Protein AF-A0A1B3NDM8-F1 (afdb_monomer_lite)

Secondary structure (DSSP, 8-state):
----------S-----------GGGGGS--EEEE-TTSSS-EEEEE--SSSS------STTSSS---SEEEEESSHHHHHHHHHHHHHHHHHTT--

Sequence (96 aa):
MTDATPGNKSPEEIEMTPIEVPAILLDMTFAVEYNPNCPSPWLVRMPGAKAVIDHKSYVAKAPFLTEDALGFGRTLAQAATNAIARRNELRSQKSA

Foldseek 3Di:
DDDDDPDDDDPPDPPPDDADDDPVCVVFDWDWAADPVDCQGIKIWGQALHNDFPPDDCPPPDPDHTRTQIATHPGNNRRVVSSVVSRVVRVVVVVD

Radius of gyration: 19.15 Å; chains: 1; bounding box: 41×32×72 Å

Structure (mmCIF, N/CA/C/O backbone):
data_AF-A0A1B3NDM8-F1
#
_entry.id   AF-A0A1B3NDM8-F1
#
loop_
_atom_site.group_PDB
_atom_site.id
_atom_site.type_symbol
_atom_site.label_atom_id
_atom_site.label_alt_id
_atom_site.label_comp_id
_atom_site.label_asym_id
_atom_site.label_entity_id
_atom_site.label_seq_id
_atom_site.pdbx_PDB_ins_code
_atom_site.Cartn_x
_atom_site.Cartn_y
_atom_site.Cartn_z
_atom_site.occupancy
_atom_site.B_iso_or_equiv
_atom_site.auth_seq_id
_atom_site.auth_comp_id
_atom_site.auth_asym_id
_atom_site.auth_atom_id
_atom_site.pdbx_PDB_model_num
ATOM 1 N N . MET A 1 1 ? 29.011 3.855 -50.016 1.00 43.81 1 MET A N 1
ATOM 2 C CA . MET A 1 1 ? 28.784 4.454 -48.686 1.00 43.81 1 MET A CA 1
ATOM 3 C C . MET A 1 1 ? 27.399 4.018 -48.248 1.00 43.81 1 MET A C 1
ATOM 5 O O . MET A 1 1 ? 26.425 4.578 -48.723 1.00 43.81 1 MET A O 1
ATOM 9 N N . THR A 1 2 ? 27.312 2.911 -47.515 1.00 43.81 2 THR A N 1
ATOM 10 C CA . THR A 1 2 ? 26.039 2.306 -47.103 1.00 43.81 2 THR A CA 1
ATOM 11 C C . THR A 1 2 ? 25.617 2.870 -45.759 1.00 43.81 2 THR A C 1
ATOM 13 O O . THR A 1 2 ? 26.374 2.818 -44.791 1.00 43.81 2 THR A O 1
ATOM 16 N N . ASP A 1 3 ? 24.418 3.431 -45.774 1.00 42.91 3 ASP A N 1
ATOM 17 C CA . ASP A 1 3 ? 23.679 4.021 -44.670 1.00 42.91 3 ASP A CA 1
ATOM 18 C C . ASP A 1 3 ? 23.412 2.965 -43.583 1.00 42.91 3 ASP A C 1
ATOM 20 O O . ASP A 1 3 ? 22.906 1.879 -43.875 1.00 42.91 3 ASP A O 1
ATOM 24 N N . ALA A 1 4 ? 23.805 3.243 -42.340 1.00 45.50 4 ALA A N 1
ATOM 25 C CA . ALA A 1 4 ? 23.597 2.351 -41.205 1.00 45.50 4 ALA A CA 1
ATOM 26 C C . ALA A 1 4 ? 22.329 2.785 -40.461 1.00 45.50 4 ALA A C 1
ATOM 28 O O . ALA A 1 4 ? 22.360 3.672 -39.610 1.00 45.50 4 ALA A O 1
ATOM 29 N N . THR A 1 5 ? 21.199 2.161 -40.789 1.00 54.72 5 THR A N 1
ATOM 30 C CA . THR A 1 5 ? 19.952 2.315 -40.032 1.00 54.72 5 THR A CA 1
ATOM 31 C C . THR A 1 5 ? 20.123 1.710 -38.627 1.00 54.72 5 THR A C 1
ATOM 33 O O . THR A 1 5 ? 20.537 0.552 -38.526 1.00 54.72 5 THR A O 1
ATOM 36 N N . PRO A 1 6 ? 19.809 2.428 -37.530 1.00 51.34 6 PRO A N 1
ATOM 37 C CA . PRO A 1 6 ? 19.855 1.856 -36.189 1.00 51.34 6 PRO A CA 1
ATOM 38 C C . PRO A 1 6 ? 18.781 0.775 -36.060 1.00 51.34 6 PRO A C 1
ATOM 40 O O . PRO A 1 6 ? 17.601 1.027 -36.302 1.00 51.34 6 PRO A O 1
ATOM 43 N N . GLY A 1 7 ? 19.204 -0.436 -35.699 1.00 50.19 7 GLY A N 1
ATOM 44 C CA . GLY A 1 7 ? 18.326 -1.585 -35.531 1.00 50.19 7 GLY A CA 1
ATOM 45 C C . GLY A 1 7 ? 17.240 -1.321 -34.492 1.00 50.19 7 GLY A C 1
ATOM 46 O O . GLY A 1 7 ? 17.520 -1.216 -33.297 1.00 50.19 7 GLY A O 1
ATOM 47 N N . ASN A 1 8 ? 15.992 -1.269 -34.954 1.00 54.62 8 ASN A N 1
ATOM 48 C CA . ASN A 1 8 ? 14.828 -1.476 -34.104 1.00 54.62 8 ASN A CA 1
ATOM 49 C C . ASN A 1 8 ? 14.917 -2.894 -33.533 1.00 54.62 8 ASN A C 1
ATOM 51 O O . ASN A 1 8 ? 14.802 -3.871 -34.272 1.00 54.62 8 ASN A O 1
ATOM 55 N N . LYS A 1 9 ? 15.140 -3.010 -32.222 1.00 50.47 9 LYS A N 1
ATOM 56 C CA . LYS A 1 9 ? 14.984 -4.285 -31.518 1.00 50.47 9 LYS A CA 1
ATOM 57 C C . LYS A 1 9 ? 13.504 -4.679 -31.559 1.00 50.47 9 LYS A C 1
ATOM 59 O O . LYS A 1 9 ? 12.639 -3.859 -31.252 1.00 50.47 9 LYS A O 1
ATOM 64 N N . SER A 1 10 ? 13.232 -5.907 -31.983 1.00 54.91 10 SER A N 1
ATOM 65 C CA . SER A 1 10 ? 11.905 -6.521 -32.002 1.00 54.91 10 SER A CA 1
ATOM 66 C C . SER A 1 10 ? 11.323 -6.640 -30.579 1.00 54.91 10 SER A C 1
ATOM 68 O O . SER A 1 10 ? 12.080 -6.795 -29.621 1.00 54.91 10 SER A O 1
ATOM 70 N N . PRO A 1 11 ? 9.988 -6.568 -30.410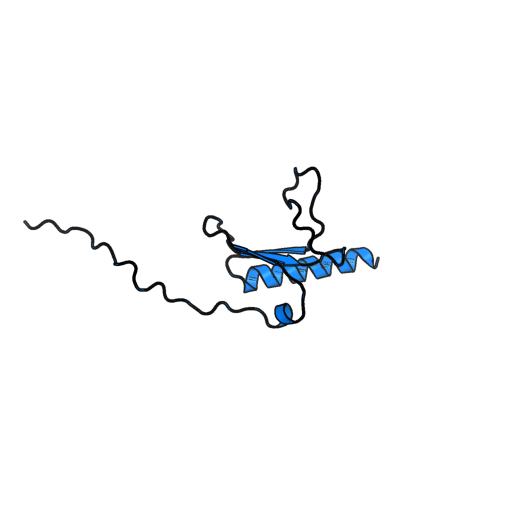 1.00 56.12 11 PRO A N 1
ATOM 71 C CA . PRO A 1 11 ? 9.320 -6.495 -29.103 1.00 56.12 11 PRO A CA 1
ATOM 72 C C . PRO A 1 11 ? 9.224 -7.827 -28.323 1.00 56.12 11 PRO A C 1
ATOM 74 O O . PRO A 1 11 ? 8.431 -7.920 -27.391 1.00 56.12 11 PRO A O 1
ATOM 77 N N . GLU A 1 12 ? 9.987 -8.863 -28.678 1.00 59.62 12 GLU A N 1
ATOM 78 C CA . GLU A 1 12 ? 9.671 -10.251 -28.287 1.00 59.62 12 GLU A CA 1
ATOM 79 C C . GLU A 1 12 ? 10.350 -10.800 -27.022 1.00 59.62 12 GLU A C 1
ATOM 81 O O . GLU A 1 12 ? 10.052 -11.923 -26.635 1.00 59.62 12 GLU A O 1
ATOM 86 N N . GLU A 1 13 ? 11.171 -10.041 -26.295 1.00 52.81 13 GLU A N 1
ATOM 87 C CA . GLU A 1 13 ? 11.797 -10.556 -25.062 1.00 52.81 13 GLU A CA 1
ATOM 88 C C . GLU A 1 13 ? 11.722 -9.537 -23.922 1.00 52.81 13 GLU A C 1
ATOM 90 O O . GLU A 1 13 ? 12.725 -9.012 -23.440 1.00 52.81 13 GLU A O 1
ATOM 95 N N . ILE A 1 14 ? 10.504 -9.241 -23.461 1.00 57.78 14 ILE A N 1
ATOM 96 C CA . ILE A 1 14 ? 10.348 -8.736 -22.094 1.00 57.78 14 ILE A CA 1
ATOM 97 C C . ILE A 1 14 ? 10.487 -9.955 -21.185 1.00 57.78 14 ILE A C 1
ATOM 99 O O . ILE A 1 14 ? 9.530 -10.697 -20.973 1.00 57.78 14 ILE A O 1
ATOM 103 N N . GLU A 1 15 ? 11.698 -10.183 -20.687 1.00 56.50 15 GLU A N 1
ATOM 104 C CA . GLU A 1 15 ? 11.982 -11.170 -19.650 1.00 56.50 15 GLU A CA 1
ATOM 105 C C . GLU A 1 15 ? 11.081 -10.875 -18.435 1.00 56.50 15 GLU A C 1
ATOM 107 O O . GLU A 1 15 ? 11.306 -9.931 -17.671 1.00 56.50 15 GLU A O 1
ATOM 112 N N . MET A 1 16 ? 9.988 -11.635 -18.295 1.00 53.06 16 MET A N 1
ATOM 113 C CA . MET A 1 16 ? 9.065 -11.520 -17.166 1.00 53.06 16 MET A CA 1
ATOM 114 C C . MET A 1 16 ? 9.751 -12.074 -15.920 1.00 53.06 16 MET A C 1
ATOM 116 O O . MET A 1 16 ? 9.607 -13.244 -15.570 1.00 53.06 16 MET A O 1
ATOM 120 N N . THR 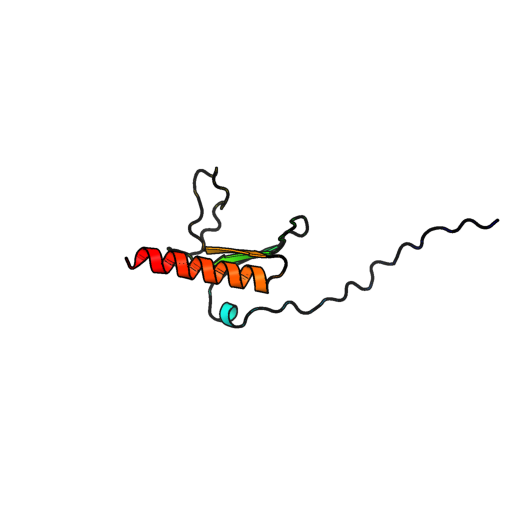A 1 17 ? 10.515 -11.219 -15.247 1.00 57.66 17 THR A N 1
ATOM 121 C CA . THR A 1 17 ? 11.047 -11.523 -13.920 1.00 57.66 17 THR A CA 1
ATOM 122 C C . THR A 1 17 ? 9.880 -11.767 -12.954 1.00 57.66 17 THR A C 1
ATOM 124 O O . THR A 1 17 ? 8.950 -10.953 -12.896 1.00 57.66 17 THR A O 1
ATOM 127 N N . PRO A 1 18 ? 9.874 -12.891 -12.209 1.00 68.38 18 PRO A N 1
ATOM 128 C CA . PRO A 1 18 ? 8.850 -13.151 -11.209 1.00 68.38 18 PRO A CA 1
ATOM 129 C C . PRO A 1 18 ? 8.781 -11.998 -10.210 1.00 68.38 18 PRO A C 1
ATOM 131 O O . PRO A 1 18 ? 9.793 -11.580 -9.648 1.00 68.38 18 PRO A O 1
ATOM 134 N N . ILE A 1 19 ? 7.579 -11.474 -9.986 1.00 68.44 19 ILE A N 1
ATOM 135 C CA . ILE A 1 19 ? 7.374 -10.427 -8.990 1.00 68.44 19 ILE A CA 1
ATOM 136 C C . ILE A 1 19 ? 7.461 -11.079 -7.613 1.00 68.44 19 ILE A C 1
ATOM 138 O O . ILE A 1 19 ? 6.603 -11.879 -7.241 1.00 68.44 19 ILE A O 1
ATOM 142 N N . GLU A 1 20 ? 8.480 -10.715 -6.841 1.00 73.75 20 GLU A N 1
ATOM 143 C CA . GLU A 1 20 ? 8.579 -11.134 -5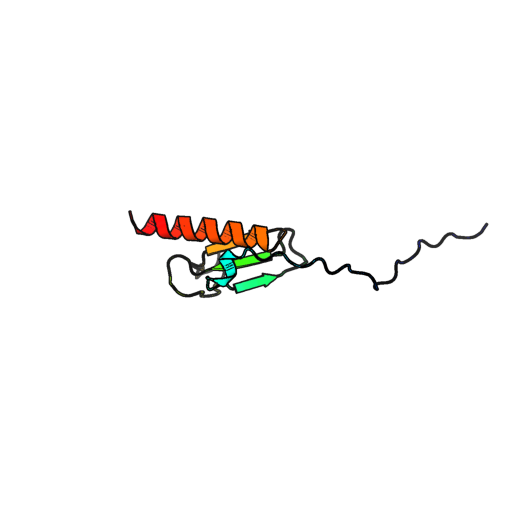.447 1.00 73.75 20 GLU A CA 1
ATOM 144 C C . GLU A 1 20 ? 7.485 -10.457 -4.613 1.00 73.75 20 GLU A C 1
ATOM 146 O O . GLU A 1 20 ? 7.471 -9.237 -4.412 1.00 73.75 20 GLU A O 1
ATOM 151 N N . VAL A 1 21 ? 6.552 -11.272 -4.125 1.00 72.31 21 VAL A N 1
ATOM 152 C CA . VAL A 1 21 ? 5.515 -10.865 -3.177 1.00 72.31 21 VAL A CA 1
ATOM 153 C C . VAL A 1 21 ? 6.006 -11.230 -1.776 1.00 72.31 21 VAL A C 1
ATOM 155 O O . VAL A 1 21 ? 6.237 -12.412 -1.513 1.00 72.31 21 VAL A O 1
ATOM 158 N N . PRO A 1 22 ? 6.159 -10.267 -0.850 1.00 76.50 22 PRO A N 1
ATOM 159 C CA . PRO A 1 22 ? 6.488 -10.594 0.531 1.00 76.50 22 PRO A CA 1
ATOM 160 C C . PRO A 1 22 ? 5.446 -11.552 1.116 1.00 76.50 22 PRO A C 1
ATOM 162 O O . PRO A 1 22 ? 4.257 -11.241 1.084 1.00 76.50 22 PRO A O 1
ATOM 165 N N . ALA A 1 23 ? 5.877 -12.687 1.677 1.00 81.56 23 ALA A N 1
ATOM 166 C CA . ALA A 1 23 ? 4.974 -13.728 2.188 1.00 81.56 23 ALA A CA 1
ATOM 167 C C . ALA A 1 23 ? 3.942 -13.188 3.194 1.00 81.56 23 ALA A C 1
ATOM 169 O O . ALA A 1 23 ? 2.792 -13.608 3.193 1.00 81.56 23 ALA A O 1
ATOM 170 N N . ILE A 1 24 ? 4.331 -12.180 3.977 1.00 77.62 24 ILE A N 1
ATOM 171 C CA . ILE A 1 24 ? 3.468 -11.481 4.936 1.00 77.62 24 ILE A CA 1
ATOM 172 C C . ILE A 1 24 ? 2.230 -10.823 4.301 1.00 77.62 24 ILE A C 1
ATOM 174 O O . ILE A 1 24 ? 1.235 -10.614 4.989 1.00 77.62 24 ILE A O 1
ATOM 178 N N . LEU A 1 25 ? 2.260 -10.495 3.004 1.00 80.19 25 LEU A N 1
ATOM 179 C CA . LEU A 1 25 ? 1.079 -9.982 2.310 1.00 80.19 25 LEU A CA 1
ATOM 180 C C . LEU A 1 25 ? -0.022 -11.036 2.191 1.00 80.19 25 LEU A C 1
ATOM 182 O O . LEU A 1 25 ? -1.190 -10.667 2.190 1.00 80.19 25 LEU A O 1
ATOM 186 N N . LEU A 1 26 ? 0.329 -12.323 2.114 1.00 84.62 26 LEU A N 1
ATOM 187 C CA . LEU A 1 26 ? -0.635 -13.412 1.928 1.00 84.62 26 LEU A CA 1
ATOM 188 C C . LEU A 1 26 ? -1.587 -13.564 3.124 1.00 84.62 26 LEU A C 1
ATOM 190 O O . LEU A 1 26 ? -2.710 -14.028 2.954 1.00 84.62 26 LEU A O 1
ATOM 194 N N . ASP A 1 27 ? -1.168 -13.100 4.303 1.00 86.94 27 ASP A N 1
ATOM 195 C CA . ASP A 1 27 ? -1.965 -13.115 5.534 1.00 86.94 27 ASP A CA 1
ATOM 196 C C . ASP A 1 27 ? -2.754 -11.812 5.756 1.00 86.94 27 ASP A C 1
ATOM 198 O O . ASP A 1 27 ? -3.369 -11.605 6.806 1.00 86.94 27 ASP A O 1
ATOM 202 N N . MET A 1 28 ? -2.711 -10.879 4.800 1.00 87.38 28 MET A N 1
ATOM 203 C CA . MET A 1 28 ? -3.298 -9.551 4.938 1.00 87.38 28 MET A CA 1
ATOM 204 C C . MET A 1 28 ? -4.295 -9.254 3.824 1.00 87.38 28 MET A C 1
ATOM 206 O O . MET A 1 28 ? -4.177 -9.708 2.693 1.00 87.38 28 MET A O 1
ATOM 210 N N . THR A 1 29 ? -5.280 -8.413 4.133 1.00 90.25 29 THR A N 1
ATOM 211 C CA . THR A 1 29 ? -6.104 -7.778 3.104 1.00 90.25 29 THR A CA 1
ATOM 212 C C . THR A 1 29 ? -5.347 -6.579 2.549 1.00 90.25 29 THR A C 1
ATOM 214 O O . THR A 1 29 ? -4.959 -5.688 3.307 1.00 90.25 29 THR A O 1
ATOM 217 N N . PHE A 1 30 ? -5.144 -6.549 1.236 1.00 93.25 30 PHE A N 1
ATOM 218 C CA . PHE A 1 30 ? -4.499 -5.440 0.545 1.00 93.25 30 PHE A CA 1
ATOM 219 C C . PHE A 1 30 ? -5.074 -5.270 -0.864 1.00 93.25 30 PHE A C 1
ATOM 221 O O . PHE A 1 30 ? -5.640 -6.199 -1.436 1.00 93.25 30 PHE A O 1
ATOM 228 N N . ALA A 1 31 ? -4.904 -4.076 -1.420 1.00 93.31 31 ALA A N 1
ATOM 229 C CA . ALA A 1 31 ? -5.122 -3.784 -2.828 1.00 93.31 31 ALA A CA 1
ATOM 230 C C . ALA A 1 31 ? -3.801 -3.342 -3.464 1.00 93.31 31 ALA A C 1
ATOM 232 O O . ALA A 1 31 ? -2.964 -2.719 -2.803 1.00 93.31 31 ALA A O 1
ATOM 233 N N . VAL A 1 32 ? -3.618 -3.663 -4.744 1.00 93.50 32 VAL A N 1
ATOM 234 C CA . VAL A 1 32 ? -2.450 -3.252 -5.531 1.00 93.50 32 VAL A CA 1
ATOM 235 C C . VAL A 1 32 ? -2.919 -2.418 -6.708 1.00 93.50 32 VAL A C 1
ATOM 237 O O . VAL A 1 32 ? -3.835 -2.808 -7.428 1.00 93.50 32 VAL A O 1
ATOM 240 N N . GLU A 1 33 ? -2.260 -1.288 -6.917 1.00 93.81 33 GLU A N 1
ATOM 241 C CA . GLU A 1 33 ? -2.425 -0.439 -8.088 1.00 93.81 33 GLU A CA 1
ATOM 242 C C . GLU A 1 33 ? -1.064 -0.296 -8.784 1.00 93.81 33 GLU A C 1
ATOM 244 O O . GLU A 1 33 ? -0.026 -0.165 -8.126 1.00 93.81 33 GLU A O 1
ATOM 249 N N . TYR A 1 34 ? -1.062 -0.345 -10.119 1.00 94.06 34 TYR A N 1
ATOM 250 C CA . TYR A 1 34 ? 0.147 -0.232 -10.932 1.00 94.06 34 TYR A CA 1
ATOM 251 C C . TYR A 1 34 ? -0.004 0.873 -11.980 1.00 94.06 34 TYR A C 1
ATOM 253 O O . TYR A 1 34 ? -0.953 0.867 -12.763 1.00 94.06 34 TYR A O 1
ATOM 261 N N . ASN A 1 35 ? 0.946 1.808 -12.013 1.00 93.19 35 ASN A N 1
ATOM 262 C CA . ASN A 1 35 ? 1.016 2.867 -13.016 1.00 93.19 35 ASN A CA 1
ATOM 263 C C . ASN A 1 35 ? 2.434 2.952 -13.612 1.00 93.19 35 ASN A C 1
ATOM 265 O O . ASN A 1 35 ? 3.308 3.558 -12.987 1.00 93.19 35 ASN A O 1
ATOM 269 N N . PRO A 1 36 ? 2.672 2.429 -14.829 1.00 91.44 36 PRO A N 1
ATOM 270 C CA . PRO A 1 36 ? 4.008 2.383 -15.429 1.00 91.44 36 PRO A CA 1
ATOM 271 C C . PRO A 1 36 ? 4.592 3.768 -15.744 1.00 91.44 36 PRO A C 1
ATOM 273 O O . PRO A 1 36 ? 5.800 3.899 -15.903 1.00 91.44 36 PRO A O 1
ATOM 276 N N . ASN A 1 37 ? 3.759 4.813 -15.808 1.00 92.62 37 ASN A N 1
ATOM 277 C CA . ASN A 1 37 ? 4.206 6.181 -16.080 1.00 92.62 37 ASN A CA 1
ATOM 278 C C . ASN A 1 37 ? 4.722 6.908 -14.822 1.00 92.62 37 ASN A C 1
ATOM 280 O O . ASN A 1 37 ? 5.157 8.055 -14.903 1.00 92.62 37 ASN A O 1
ATOM 284 N N . CYS A 1 38 ? 4.642 6.279 -13.645 1.00 89.44 38 CYS A N 1
ATOM 285 C CA . CYS A 1 38 ? 5.092 6.847 -12.379 1.00 89.44 38 CYS A CA 1
ATOM 286 C C . CYS A 1 38 ? 6.512 6.353 -12.031 1.00 89.44 38 CYS A C 1
ATOM 288 O O . CYS A 1 38 ? 6.771 5.156 -12.141 1.00 89.44 38 CYS A O 1
ATOM 290 N N . PRO A 1 39 ? 7.419 7.211 -11.512 1.00 90.06 39 PRO A N 1
ATOM 291 C CA . PRO A 1 39 ? 8.727 6.777 -10.999 1.00 90.06 39 PRO A CA 1
ATOM 292 C C . PRO A 1 39 ? 8.662 5.729 -9.872 1.00 90.06 39 PRO A C 1
ATOM 294 O O . PRO A 1 39 ? 9.625 4.993 -9.656 1.00 90.06 39 PRO A O 1
ATOM 297 N N . SER A 1 40 ? 7.533 5.669 -9.160 1.00 92.06 40 SER A N 1
ATOM 298 C CA . SER A 1 40 ? 7.178 4.627 -8.192 1.00 92.06 40 SER A CA 1
ATOM 299 C C . SER A 1 40 ? 5.879 3.967 -8.663 1.00 92.06 40 SER A C 1
ATOM 301 O O . SER A 1 40 ? 4.798 4.387 -8.241 1.00 92.06 40 SER A O 1
ATOM 303 N N . PRO A 1 41 ? 5.956 3.010 -9.602 1.00 93.50 41 PRO A N 1
ATOM 304 C CA . PRO A 1 41 ? 4.791 2.499 -10.306 1.00 93.50 41 PRO A CA 1
ATOM 305 C C . PRO A 1 41 ? 3.897 1.615 -9.440 1.00 93.50 41 PRO A C 1
ATOM 307 O O . PRO A 1 41 ? 2.733 1.446 -9.784 1.00 93.50 41 PRO A O 1
ATOM 310 N N . TRP A 1 42 ? 4.401 1.075 -8.328 1.00 95.69 42 TRP A N 1
ATOM 311 C CA . TRP A 1 42 ? 3.629 0.222 -7.430 1.00 95.69 42 TRP A CA 1
ATOM 312 C C . TRP A 1 42 ? 3.044 1.018 -6.270 1.00 95.69 42 TRP A C 1
ATOM 314 O O . TRP A 1 42 ? 3.776 1.700 -5.547 1.00 95.69 42 TRP A O 1
ATOM 324 N N . LEU A 1 43 ? 1.743 0.851 -6.053 1.00 95.62 43 LEU A N 1
ATOM 325 C CA . LEU A 1 43 ? 1.029 1.281 -4.860 1.00 95.62 43 LEU A CA 1
ATOM 326 C C . LEU A 1 43 ? 0.376 0.061 -4.203 1.00 95.62 43 LEU A C 1
ATOM 328 O O . LEU A 1 43 ? -0.413 -0.643 -4.827 1.00 95.62 43 LEU A O 1
ATOM 332 N N . VAL A 1 44 ? 0.687 -0.168 -2.930 1.00 95.06 44 VAL A N 1
ATOM 333 C CA . VAL A 1 44 ? -0.005 -1.130 -2.067 1.00 95.06 44 VAL A CA 1
ATOM 334 C C . VAL A 1 44 ? -0.846 -0.359 -1.059 1.00 95.06 44 VAL A C 1
ATOM 336 O O . VAL A 1 44 ? -0.353 0.555 -0.393 1.00 95.06 44 VAL A O 1
ATOM 339 N N . ARG A 1 45 ? -2.118 -0.736 -0.941 1.00 95.06 45 ARG A N 1
ATOM 340 C CA . ARG A 1 45 ? -3.083 -0.150 -0.007 1.00 95.06 45 ARG A CA 1
ATOM 341 C C . ARG A 1 45 ? -3.512 -1.218 0.980 1.00 95.06 45 ARG A C 1
ATOM 343 O O . ARG A 1 45 ? -3.901 -2.310 0.579 1.00 95.06 45 ARG A O 1
ATOM 350 N N . MET A 1 46 ? -3.439 -0.909 2.265 1.00 93.31 46 MET A N 1
ATOM 351 C CA . MET A 1 46 ? -3.869 -1.791 3.347 1.00 93.31 46 MET A CA 1
ATOM 352 C C . MET A 1 46 ? -4.894 -1.092 4.237 1.00 93.31 46 MET A C 1
ATOM 354 O O . MET A 1 46 ? -4.850 0.133 4.354 1.00 93.31 46 MET A O 1
ATOM 358 N N . PRO A 1 47 ? -5.759 -1.840 4.944 1.00 91.31 47 PRO A N 1
ATOM 359 C CA . PRO A 1 47 ? -6.581 -1.269 5.999 1.00 91.31 47 PRO A CA 1
ATOM 360 C C . PRO A 1 47 ? -5.689 -0.578 7.038 1.00 91.31 47 PRO A C 1
ATOM 362 O O . PRO A 1 47 ? -4.835 -1.223 7.662 1.00 91.31 47 PRO A O 1
ATOM 365 N N . GLY A 1 48 ? -5.856 0.738 7.186 1.00 84.94 48 GLY A N 1
ATOM 366 C CA . GLY A 1 48 ? -5.142 1.537 8.177 1.00 84.94 48 GLY A CA 1
ATOM 367 C C . GLY A 1 48 ? -5.849 1.508 9.532 1.00 84.94 48 GLY A C 1
ATOM 368 O O . GLY A 1 48 ? -5.936 0.466 10.184 1.00 84.94 48 GLY A O 1
ATOM 369 N N . ALA A 1 49 ? -6.352 2.661 9.982 1.00 74.12 49 ALA A N 1
ATOM 370 C CA . ALA A 1 49 ? -7.046 2.776 11.273 1.00 74.12 49 ALA A CA 1
ATOM 371 C C . ALA A 1 49 ? -8.447 2.135 11.273 1.00 74.12 49 ALA A C 1
ATOM 373 O O . ALA A 1 49 ? -8.990 1.819 12.342 1.00 74.12 49 ALA A O 1
ATOM 374 N N . LYS A 1 50 ? -9.026 1.964 10.081 1.00 76.81 50 LYS A N 1
ATOM 375 C CA . LYS A 1 50 ? -10.262 1.228 9.817 1.00 76.81 50 LYS A CA 1
ATOM 376 C C . LYS A 1 50 ? -9.926 -0.175 9.318 1.00 76.81 50 LYS A C 1
ATOM 378 O O . LYS A 1 50 ? -8.901 -0.391 8.684 1.00 76.81 50 LYS A O 1
ATOM 383 N N . ALA A 1 51 ? -10.813 -1.130 9.586 1.00 81.06 51 ALA A N 1
ATOM 384 C CA . ALA A 1 51 ? -10.663 -2.519 9.143 1.00 81.06 51 ALA A CA 1
ATOM 385 C C . ALA A 1 51 ? -11.055 -2.742 7.665 1.00 81.06 51 ALA A C 1
ATOM 387 O O . ALA A 1 51 ? -11.171 -3.882 7.230 1.00 81.06 51 ALA A O 1
ATOM 388 N N . VAL A 1 52 ? -11.278 -1.667 6.905 1.00 87.56 52 VAL A N 1
ATOM 389 C CA . VAL A 1 52 ? -11.716 -1.695 5.505 1.00 87.56 52 VAL A CA 1
ATOM 390 C C . VAL A 1 52 ? -10.788 -0.838 4.653 1.00 87.56 52 VAL A C 1
ATOM 392 O O . VAL A 1 52 ? -10.261 0.156 5.150 1.00 87.56 52 VAL A O 1
ATOM 395 N N . ILE A 1 53 ? -10.614 -1.224 3.388 1.00 90.12 53 ILE A N 1
ATOM 396 C CA . ILE A 1 53 ? -9.947 -0.403 2.370 1.00 90.12 53 ILE A CA 1
ATOM 397 C C . ILE A 1 53 ? -11.032 0.427 1.687 1.00 90.12 53 ILE A C 1
ATOM 399 O O . ILE A 1 53 ? -11.973 -0.148 1.139 1.00 90.12 53 ILE A O 1
ATOM 403 N N . ASP A 1 54 ? -10.943 1.757 1.743 1.00 83.50 54 ASP A N 1
ATOM 404 C CA . ASP A 1 54 ? -12.012 2.631 1.231 1.00 83.50 54 ASP A CA 1
ATOM 405 C C . ASP A 1 54 ? -11.739 3.229 -0.155 1.00 83.50 54 ASP A C 1
ATOM 407 O O . ASP A 1 54 ? -12.632 3.852 -0.733 1.00 83.50 54 ASP A O 1
ATOM 411 N N . HIS A 1 55 ? -10.533 3.021 -0.700 1.00 82.50 55 HIS A N 1
ATOM 412 C CA . HIS A 1 55 ? -10.103 3.471 -2.031 1.00 82.50 55 HIS A CA 1
ATOM 413 C C . HIS A 1 55 ? -10.295 4.975 -2.298 1.00 82.50 55 HIS A C 1
ATOM 415 O O . HIS A 1 55 ? -10.168 5.424 -3.441 1.00 82.50 55 HIS A O 1
ATOM 421 N N . LYS A 1 56 ? -10.534 5.793 -1.265 1.00 86.50 56 LYS A N 1
ATOM 422 C CA . LYS A 1 56 ? -10.667 7.244 -1.426 1.00 86.50 56 LYS A CA 1
ATOM 423 C C . LYS A 1 56 ? -9.363 7.855 -1.915 1.00 86.50 56 LYS A C 1
ATOM 425 O O . LYS A 1 56 ? -8.299 7.234 -1.885 1.00 86.50 56 LYS A O 1
ATOM 430 N N . SER A 1 57 ? -9.433 9.099 -2.371 1.00 83.31 57 SER A N 1
ATOM 431 C CA . SER A 1 57 ? -8.228 9.802 -2.788 1.00 83.31 57 SER A CA 1
ATOM 432 C C . SER A 1 57 ? -7.260 9.945 -1.613 1.00 83.31 57 SER A C 1
ATOM 434 O O . SER A 1 57 ? -7.642 10.301 -0.500 1.00 83.31 57 SER A O 1
ATOM 436 N N . TYR A 1 58 ? -5.988 9.678 -1.876 1.00 82.44 58 TYR A N 1
ATOM 437 C CA . TYR A 1 58 ? -4.893 9.933 -0.945 1.00 82.44 58 TYR A CA 1
ATOM 438 C C . TYR A 1 58 ? -4.194 11.271 -1.204 1.00 82.44 58 TYR A C 1
ATOM 440 O O . TYR A 1 58 ? -3.168 11.580 -0.600 1.00 82.44 58 TYR A O 1
ATOM 448 N N . VAL A 1 59 ? -4.729 12.078 -2.121 1.00 82.19 59 VAL A N 1
ATOM 449 C CA . VAL A 1 59 ? -4.191 13.400 -2.430 1.00 82.19 59 VAL A CA 1
ATOM 450 C C . VAL A 1 59 ? -4.642 14.373 -1.346 1.00 82.19 59 VAL A C 1
ATOM 452 O O . VAL A 1 59 ? -5.836 14.526 -1.110 1.00 82.19 59 VAL A O 1
ATOM 455 N N . ALA A 1 60 ? -3.696 15.091 -0.736 1.00 71.50 60 ALA A N 1
ATOM 456 C CA . ALA A 1 60 ? -3.932 15.987 0.405 1.00 71.50 60 ALA A CA 1
ATOM 457 C C . ALA A 1 60 ? -4.995 17.086 0.180 1.00 71.50 60 ALA A C 1
ATOM 459 O O . ALA A 1 60 ? -5.468 17.686 1.137 1.00 71.50 60 ALA A O 1
ATOM 460 N N . LYS A 1 61 ? -5.365 17.367 -1.076 1.00 74.00 61 LYS A N 1
ATOM 461 C CA . LYS A 1 61 ? -6.387 18.359 -1.450 1.00 74.00 61 LYS A CA 1
ATOM 462 C C . LYS A 1 61 ? -7.782 17.760 -1.665 1.00 74.00 61 LYS A C 1
ATOM 464 O O . LYS A 1 61 ? -8.700 18.492 -2.022 1.00 74.00 61 LYS A O 1
ATOM 469 N N . ALA A 1 62 ? -7.943 16.448 -1.515 1.00 73.81 62 ALA A N 1
ATOM 470 C CA . ALA A 1 62 ? -9.231 15.801 -1.694 1.00 73.81 62 ALA A CA 1
ATOM 471 C C . ALA A 1 62 ? -10.162 16.097 -0.504 1.00 73.81 62 ALA A C 1
ATOM 473 O O . ALA A 1 62 ? -9.706 16.099 0.639 1.00 73.81 62 ALA A O 1
ATOM 474 N N . PRO A 1 63 ? -11.473 16.292 -0.744 1.00 71.31 63 PRO A N 1
ATOM 475 C CA . PRO A 1 63 ? -12.448 16.555 0.319 1.00 71.31 63 PRO A CA 1
ATOM 476 C C . PRO A 1 63 ? -12.585 15.387 1.305 1.00 71.31 63 PRO A C 1
ATOM 478 O O . PRO A 1 63 ? -13.022 15.580 2.436 1.00 71.31 63 PRO A O 1
ATOM 481 N N . PHE A 1 64 ? -12.188 14.181 0.889 1.00 77.25 64 PHE A N 1
ATOM 482 C CA . PHE A 1 64 ? -12.114 13.004 1.740 1.00 77.25 64 PHE A CA 1
ATOM 483 C C . PHE A 1 64 ? -10.777 12.313 1.508 1.00 77.25 64 PHE A C 1
ATOM 485 O O . PHE A 1 64 ? -10.536 11.779 0.422 1.00 77.25 64 PHE A O 1
ATOM 492 N N . LEU A 1 65 ? -9.925 12.330 2.531 1.00 80.44 65 LEU A N 1
ATOM 493 C CA . LEU A 1 65 ? -8.677 11.585 2.515 1.00 80.44 65 LEU A CA 1
ATOM 494 C C . LEU A 1 65 ? -8.955 10.131 2.897 1.00 80.44 65 LEU A C 1
ATOM 496 O O . LEU A 1 65 ? -9.762 9.854 3.789 1.00 80.44 65 LEU A O 1
ATOM 500 N N . THR A 1 66 ? -8.293 9.206 2.215 1.00 86.56 66 THR A N 1
ATOM 501 C CA . THR A 1 66 ? -8.289 7.808 2.643 1.00 86.56 66 THR A CA 1
ATOM 502 C C . THR A 1 66 ? -7.578 7.643 3.988 1.00 86.56 66 THR A C 1
ATOM 504 O O . THR A 1 66 ? -6.598 8.330 4.282 1.00 86.56 66 THR A O 1
ATOM 507 N N . GLU A 1 67 ? -8.075 6.712 4.798 1.00 87.12 67 GLU A N 1
ATOM 508 C CA . GLU A 1 67 ? -7.421 6.256 6.032 1.00 87.12 67 GLU A CA 1
ATOM 509 C C . GLU A 1 67 ? -6.652 4.943 5.823 1.00 87.12 67 GLU A C 1
ATOM 511 O O . GLU A 1 67 ? -6.199 4.325 6.791 1.00 87.12 67 GLU A O 1
ATOM 516 N N . ASP A 1 68 ? -6.520 4.506 4.569 1.00 92.06 68 ASP A N 1
ATOM 517 C CA . ASP A 1 68 ? -5.707 3.363 4.186 1.00 92.06 68 ASP A CA 1
ATOM 518 C C . ASP A 1 68 ? -4.235 3.610 4.562 1.00 92.06 68 ASP A C 1
ATOM 520 O O . ASP A 1 68 ? -3.704 4.721 4.476 1.00 92.06 68 ASP A O 1
ATOM 524 N N . ALA A 1 69 ? -3.537 2.545 4.940 1.00 93.81 69 ALA A N 1
ATOM 525 C CA . ALA A 1 69 ? -2.087 2.553 5.001 1.00 93.81 69 ALA A CA 1
ATOM 526 C C . ALA A 1 69 ? -1.533 2.364 3.584 1.00 93.81 69 ALA A C 1
ATOM 528 O O . ALA A 1 69 ? -1.727 1.318 2.962 1.00 93.81 69 ALA A O 1
ATOM 529 N N . LEU A 1 70 ? -0.864 3.395 3.073 1.00 95.00 70 LEU A N 1
ATOM 530 C CA . LEU A 1 70 ? -0.377 3.447 1.698 1.00 95.00 70 LEU A CA 1
ATOM 531 C C . LEU A 1 70 ? 1.129 3.229 1.658 1.00 95.00 70 LEU A C 1
ATOM 533 O O . LEU A 1 70 ? 1.870 3.840 2.430 1.00 95.00 70 LEU A O 1
ATOM 537 N N . GLY A 1 71 ? 1.578 2.412 0.714 1.00 95.44 71 GLY A N 1
ATOM 538 C CA . GLY A 1 71 ? 2.988 2.216 0.419 1.00 95.44 71 GLY A CA 1
ATOM 539 C C . GLY A 1 71 ? 3.259 2.326 -1.071 1.00 95.44 71 GLY A C 1
ATOM 540 O O . GLY A 1 71 ? 2.633 1.642 -1.874 1.00 95.44 71 GLY A O 1
ATOM 541 N N . PHE A 1 72 ? 4.214 3.179 -1.431 1.00 96.31 72 PHE A N 1
ATOM 542 C CA . PHE A 1 72 ? 4.661 3.381 -2.809 1.00 96.31 72 PHE A CA 1
ATOM 543 C C . PHE A 1 72 ? 6.033 2.745 -3.012 1.00 96.31 72 PHE A C 1
ATOM 545 O O . PHE A 1 72 ? 6.851 2.743 -2.089 1.00 96.31 72 PHE A O 1
ATOM 552 N N . GLY A 1 73 ? 6.320 2.243 -4.211 1.00 95.25 73 GLY A N 1
ATOM 553 C CA . GLY A 1 73 ? 7.614 1.629 -4.495 1.00 95.25 73 GLY A CA 1
ATOM 554 C C . GLY A 1 73 ? 7.944 1.488 -5.975 1.00 95.25 73 GLY A C 1
ATOM 555 O O . GLY A 1 73 ? 7.070 1.501 -6.842 1.00 95.25 73 GLY A O 1
ATOM 556 N N . ARG A 1 74 ? 9.243 1.320 -6.249 1.00 94.44 74 ARG A N 1
ATOM 557 C CA . ARG A 1 74 ? 9.768 0.888 -7.554 1.00 94.44 74 ARG A CA 1
ATOM 558 C C . ARG A 1 74 ? 9.465 -0.579 -7.835 1.00 94.44 74 ARG A C 1
ATOM 560 O O . ARG A 1 74 ? 9.306 -0.962 -8.988 1.00 94.44 74 ARG A O 1
ATOM 567 N N . THR A 1 75 ? 9.340 -1.372 -6.776 1.00 92.81 75 THR A N 1
ATOM 568 C CA . THR A 1 75 ? 8.947 -2.783 -6.808 1.00 92.81 75 THR A CA 1
ATOM 569 C C . THR A 1 75 ? 7.737 -3.012 -5.906 1.00 92.81 75 THR A C 1
ATOM 571 O O . THR A 1 75 ? 7.496 -2.239 -4.970 1.00 92.81 75 THR A O 1
ATOM 574 N N . LEU A 1 76 ? 6.999 -4.099 -6.150 1.00 91.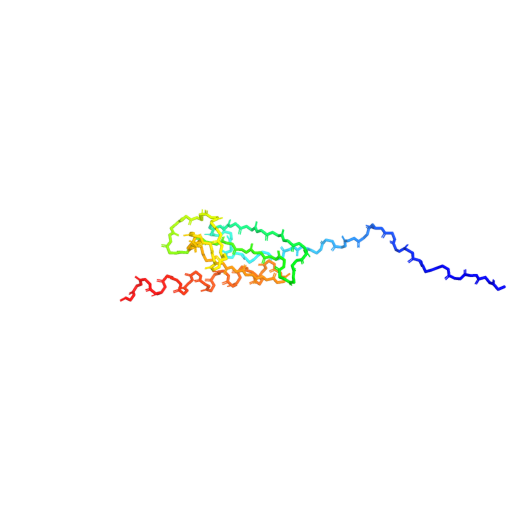12 76 LEU A N 1
ATOM 575 C CA . LEU A 1 76 ? 5.889 -4.500 -5.287 1.00 91.12 76 LEU A CA 1
ATOM 576 C C . LEU A 1 76 ? 6.360 -4.752 -3.846 1.00 91.12 76 LEU A C 1
ATOM 578 O O . LEU A 1 76 ? 5.723 -4.283 -2.908 1.00 91.12 76 LEU A O 1
ATOM 582 N N . ALA A 1 77 ? 7.510 -5.409 -3.661 1.00 91.62 77 ALA A N 1
ATOM 583 C CA . ALA A 1 77 ? 8.093 -5.661 -2.343 1.00 91.62 77 ALA A CA 1
ATOM 584 C C . ALA A 1 77 ? 8.410 -4.369 -1.565 1.00 91.62 77 ALA A C 1
ATOM 586 O O . ALA A 1 77 ? 8.159 -4.285 -0.358 1.00 91.62 77 ALA A O 1
ATOM 587 N N . GLN A 1 78 ? 8.909 -3.336 -2.253 1.00 93.44 78 GLN A N 1
ATOM 588 C CA . GLN A 1 78 ? 9.159 -2.032 -1.638 1.00 93.44 78 GLN A CA 1
ATOM 589 C C . GLN A 1 78 ? 7.845 -1.349 -1.239 1.00 93.44 78 GLN A C 1
ATOM 591 O O . GLN A 1 78 ? 7.719 -0.868 -0.112 1.00 93.44 78 GLN A O 1
ATOM 596 N N . ALA A 1 79 ? 6.855 -1.340 -2.137 1.00 95.38 79 ALA A N 1
ATOM 597 C CA . ALA A 1 79 ? 5.538 -0.777 -1.856 1.00 95.38 79 ALA A CA 1
ATOM 598 C C . ALA A 1 79 ? 4.865 -1.483 -0.665 1.00 95.38 79 ALA A C 1
ATOM 600 O O . ALA A 1 79 ? 4.353 -0.826 0.238 1.00 95.38 79 ALA A O 1
ATOM 601 N N . ALA A 1 80 ? 4.950 -2.811 -0.607 1.00 93.88 80 ALA A N 1
ATOM 602 C CA . ALA A 1 80 ? 4.431 -3.631 0.482 1.00 93.88 80 ALA A CA 1
ATOM 603 C C . ALA A 1 80 ? 5.086 -3.310 1.832 1.00 93.88 80 ALA A C 1
ATOM 605 O O . ALA A 1 80 ? 4.388 -3.053 2.811 1.00 93.88 80 ALA A O 1
ATOM 606 N N . THR A 1 81 ? 6.422 -3.268 1.876 1.00 93.25 81 THR A N 1
ATOM 607 C CA . THR A 1 81 ? 7.180 -2.919 3.089 1.00 93.25 81 THR A CA 1
ATOM 608 C C . THR A 1 81 ? 6.767 -1.548 3.621 1.00 93.25 81 THR A C 1
ATOM 610 O O . THR A 1 81 ? 6.497 -1.396 4.814 1.00 93.25 81 THR A O 1
ATOM 613 N N . ASN A 1 82 ? 6.635 -0.566 2.727 1.00 95.12 82 ASN A N 1
ATOM 614 C CA . ASN A 1 82 ? 6.214 0.785 3.085 1.00 95.12 82 ASN A CA 1
ATOM 615 C C . ASN A 1 82 ? 4.770 0.820 3.615 1.00 95.12 82 ASN A C 1
ATOM 617 O O . ASN A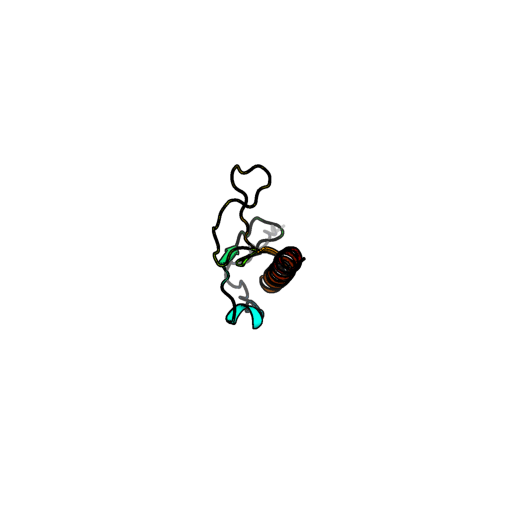 1 82 ? 4.503 1.482 4.619 1.00 95.12 82 ASN A O 1
ATOM 621 N N . ALA A 1 83 ? 3.846 0.077 2.994 1.00 94.69 83 ALA A N 1
ATOM 622 C CA . ALA A 1 83 ? 2.453 0.001 3.441 1.00 94.69 83 ALA A CA 1
ATOM 623 C C . ALA A 1 83 ? 2.338 -0.641 4.834 1.00 94.69 83 ALA A C 1
ATOM 625 O O . ALA A 1 83 ? 1.601 -0.146 5.688 1.00 94.69 83 ALA A O 1
ATOM 626 N N . ILE A 1 84 ? 3.107 -1.704 5.096 1.00 92.62 84 ILE A N 1
ATOM 627 C CA . ILE A 1 84 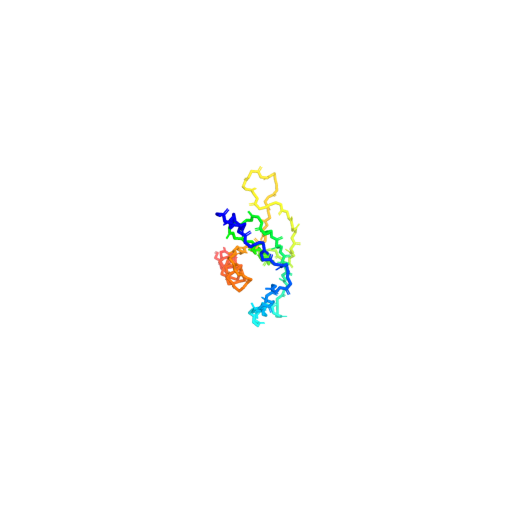? 3.147 -2.392 6.395 1.00 92.62 84 ILE A CA 1
ATOM 628 C C . ILE A 1 84 ? 3.706 -1.472 7.483 1.00 92.62 84 ILE A C 1
ATOM 630 O O . ILE A 1 84 ? 3.104 -1.359 8.553 1.00 92.62 84 ILE A O 1
ATOM 634 N N . ALA A 1 85 ? 4.822 -0.786 7.212 1.00 92.81 85 ALA A N 1
ATOM 635 C CA . ALA A 1 85 ? 5.395 0.185 8.141 1.00 92.81 85 ALA A CA 1
ATOM 636 C C . ALA A 1 85 ? 4.365 1.268 8.492 1.00 92.81 85 ALA A C 1
ATOM 638 O O . ALA A 1 85 ? 4.078 1.500 9.669 1.00 92.81 85 ALA A O 1
ATOM 639 N N . ARG A 1 86 ? 3.703 1.830 7.471 1.00 93.69 86 ARG A N 1
ATOM 640 C CA . ARG A 1 86 ? 2.670 2.849 7.663 1.00 93.69 86 ARG A CA 1
ATOM 641 C C . ARG A 1 86 ? 1.477 2.337 8.469 1.00 93.69 86 ARG A C 1
ATOM 643 O O . ARG A 1 86 ? 0.957 3.042 9.332 1.00 93.69 86 ARG A O 1
ATOM 650 N N . ARG A 1 87 ? 1.039 1.104 8.218 1.00 91.50 87 ARG A N 1
ATOM 651 C CA . ARG A 1 87 ? -0.052 0.462 8.963 1.00 91.50 87 ARG A CA 1
ATOM 652 C C . ARG A 1 87 ? 0.291 0.303 10.441 1.00 91.50 87 ARG A C 1
ATOM 654 O O . ARG A 1 87 ? -0.562 0.548 11.293 1.00 91.50 87 ARG A O 1
ATOM 661 N N . ASN A 1 88 ? 1.523 -0.097 10.742 1.00 90.25 88 ASN A N 1
ATOM 662 C CA . ASN A 1 88 ? 1.987 -0.261 12.115 1.00 90.25 88 ASN A CA 1
ATOM 663 C C . ASN A 1 88 ? 2.044 1.086 12.848 1.00 90.25 88 ASN A C 1
ATOM 665 O O . ASN A 1 88 ? 1.563 1.172 13.973 1.00 90.25 88 ASN A O 1
ATOM 669 N N . GLU A 1 89 ? 2.523 2.151 12.198 1.00 90.25 89 GLU A N 1
ATOM 670 C CA . GLU A 1 89 ? 2.496 3.514 12.753 1.00 90.25 89 GLU A CA 1
ATOM 671 C C . GLU A 1 89 ? 1.075 3.971 13.108 1.00 90.25 89 GLU A C 1
ATOM 673 O O . GLU A 1 89 ? 0.824 4.413 14.230 1.00 90.25 89 GLU A O 1
ATOM 678 N N . LEU A 1 90 ? 0.131 3.830 12.169 1.00 86.81 90 LEU A N 1
ATOM 679 C CA . LEU A 1 90 ? -1.265 4.240 12.357 1.00 86.81 90 LEU A CA 1
ATOM 680 C C . LEU A 1 90 ? -1.953 3.474 13.493 1.00 86.81 90 LEU A C 1
ATOM 682 O O . LEU A 1 90 ? -2.809 4.023 14.186 1.00 86.81 90 LEU A O 1
ATOM 686 N N . ARG A 1 91 ? -1.588 2.204 13.695 1.00 83.38 91 ARG A N 1
ATOM 687 C CA . ARG A 1 91 ? -2.103 1.387 14.800 1.00 83.38 91 ARG A CA 1
ATOM 688 C C . ARG A 1 91 ? -1.509 1.797 16.143 1.00 83.38 91 ARG A C 1
ATOM 690 O O . ARG A 1 91 ? -2.264 1.935 17.100 1.00 83.38 91 ARG A O 1
ATOM 697 N N . SER A 1 92 ? -0.203 2.047 16.204 1.00 81.62 92 SER A N 1
ATOM 698 C CA . SER A 1 92 ? 0.473 2.478 17.434 1.00 81.62 92 SER A CA 1
ATOM 699 C C . SER A 1 92 ? -0.031 3.833 17.938 1.00 81.62 92 SER A C 1
ATOM 701 O O . SER A 1 92 ? -0.171 4.020 19.141 1.00 81.62 92 SER A O 1
ATOM 703 N N . GLN A 1 93 ? -0.380 4.758 17.038 1.00 75.06 93 GLN A N 1
ATOM 704 C CA . GLN A 1 93 ? -0.942 6.071 17.395 1.00 75.06 93 GLN A CA 1
ATOM 705 C C . GLN A 1 93 ? -2.344 6.006 18.021 1.00 75.06 93 GLN A C 1
ATOM 707 O O . GLN A 1 93 ? -2.783 6.980 18.618 1.00 75.06 93 GLN A O 1
ATOM 712 N N . LYS A 1 94 ? -3.060 4.884 17.881 1.00 63.22 94 LYS A N 1
ATOM 713 C CA . LYS A 1 94 ? -4.435 4.709 18.380 1.00 63.22 94 LYS A CA 1
ATOM 714 C C . LYS A 1 94 ? -4.496 3.987 19.734 1.00 63.22 94 LYS A C 1
ATOM 716 O O . LYS A 1 94 ? -5.574 3.865 20.308 1.00 63.22 94 LYS A O 1
ATOM 721 N N . SER A 1 95 ? -3.364 3.457 20.204 1.00 59.03 95 SER A N 1
ATOM 722 C CA . SER A 1 95 ? -3.226 2.762 21.493 1.00 59.03 95 SER A CA 1
ATOM 723 C C . SER A 1 95 ? -2.600 3.632 22.591 1.00 59.03 95 SER A C 1
ATOM 725 O O . SER A 1 95 ? -2.408 3.135 23.700 1.00 59.03 95 SER A O 1
ATOM 727 N N . ALA A 1 96 ? -2.284 4.892 22.278 1.00 50.72 96 ALA A N 1
ATOM 728 C CA . ALA A 1 96 ? -1.858 5.934 23.211 1.00 50.72 96 ALA A CA 1
ATOM 729 C C . ALA A 1 96 ? -3.031 6.878 23.503 1.00 50.72 96 ALA A C 1
ATOM 731 O O . ALA A 1 96 ? -3.111 7.359 24.654 1.00 50.72 96 ALA A O 1
#

pLDDT: mean 80.02, std 15.73, range [42.91, 96.31]